Protein AF-A0A0H3WIR6-F1 (afdb_monomer)

InterPro domains:
  IPR000883 Cytochrome c oxidase subunit I [PF00115] (1-102)
  IPR000883 Cytochrome c oxidase subunit I [PR01165] (6-21)
  IPR000883 Cytochrome c oxidase subunit I [PR01165] (30-51)
  IPR000883 Cytochrome c oxidase subunit I [PR01165] (65-83)
  IPR000883 Cytochrome c oxidase subunit I [PR01165] (93-102)
  IPR000883 Cytochrome c oxidase subunit I [PTHR10422] (1-102)
  IPR023616 Cytochrome c oxidase-like, subunit I domain [PS50855] (1-102)
  IPR036927 Cytochrome c oxidase-like, subunit I superfamily [G3DSA:1.20.210.10] (1-102)
  IPR036927 Cytochrome c oxidase-like, subunit I superfamily [SSF81442] (1-102)

Solvent-accessible surface area (backbone atoms only — not comparable to full-atom values): 5837 Å² total; per-residue (Å²): 82,71,68,56,47,60,58,53,58,76,67,26,70,62,56,83,44,62,81,77,70,65,56,71,66,61,43,54,48,28,21,52,52,42,48,54,50,52,53,43,50,46,55,50,52,51,52,53,52,57,68,53,56,96,54,88,80,66,99,43,74,68,50,53,51,51,54,50,46,56,52,55,52,48,55,26,50,54,48,44,54,53,51,32,34,53,82,55,25,69,79,39,62,99,38,70,64,53,66,71,34,111

Organism: NCBI:txid170843

pLDDT: mean 97.02, std 2.44, range [87.5, 98.62]

Sequence (102 aa):
AMISIGILGFIVWAHHMFTIGLDIDTQLYFMSATMIIAIPTSIKIFSWMMTLNGKKILNSSINFWSIGFIIMFTLGGLTGIILSNSIIDINLHDTYFVVAHF

Nearest PDB structures (foldseek):
  7vuw-assembly2_N  TM=9.950E-01  e=8.990E-07  Bos taurus
  3omi-assembly2_C  TM=9.946E-01  e=1.599E-06  Cereibacter sphaeroides 2.4.1
  8pw6-assembly1_n  TM=9.892E-01  e=1.231E-06  Mus musculus
  3oma-assembly1_A  TM=9.947E-01  e=5.059E-06  Cereibacter sphaeroides 2.4.1
  8f68-assembly1_A  TM=9.909E-01  e=1.110E-04  Escherichia coli

Mean predicted aligned error: 2.67 Å

Structure (mmCIF, N/CA/C/O backbone):
data_AF-A0A0H3WIR6-F1
#
_entry.id   AF-A0A0H3WIR6-F1
#
loop_
_atom_site.group_PDB
_atom_site.id
_atom_site.type_symbol
_atom_site.label_atom_id
_atom_site.label_alt_id
_atom_site.label_comp_id
_atom_site.label_asym_id
_atom_site.label_entity_id
_atom_site.label_seq_id
_atom_site.pdbx_PDB_ins_code
_atom_site.Cartn_x
_atom_site.Cartn_y
_atom_site.Cartn_z
_atom_site.occupancy
_atom_site.B_iso_or_equiv
_atom_site.auth_seq_id
_atom_site.auth_comp_id
_atom_site.auth_asym_id
_atom_site.auth_atom_id
_atom_site.pdbx_PDB_model_num
ATOM 1 N N . ALA A 1 1 ? 6.271 3.034 12.942 1.00 94.44 1 ALA A N 1
ATOM 2 C CA . ALA A 1 1 ? 5.480 2.567 11.781 1.00 94.44 1 ALA A CA 1
ATOM 3 C C . ALA A 1 1 ? 5.006 3.716 10.887 1.00 94.44 1 ALA A C 1
ATOM 5 O O . ALA A 1 1 ? 5.477 3.793 9.766 1.00 94.44 1 ALA A O 1
ATOM 6 N N . MET A 1 2 ? 4.147 4.635 11.356 1.00 97.50 2 MET A N 1
ATOM 7 C CA . MET A 1 2 ? 3.554 5.688 10.501 1.00 97.50 2 MET A CA 1
ATOM 8 C C . MET A 1 2 ? 4.574 6.578 9.778 1.00 97.50 2 MET A C 1
ATOM 10 O O . MET A 1 2 ? 4.489 6.724 8.566 1.00 97.50 2 MET A O 1
ATOM 14 N N . ILE A 1 3 ? 5.562 7.116 10.502 1.00 98.19 3 ILE A N 1
ATOM 15 C CA . ILE A 1 3 ? 6.618 7.955 9.906 1.00 98.19 3 ILE A CA 1
ATOM 16 C C . ILE A 1 3 ? 7.425 7.164 8.867 1.00 98.19 3 ILE A C 1
ATOM 18 O O . ILE A 1 3 ? 7.705 7.672 7.791 1.00 98.19 3 ILE A O 1
ATOM 22 N N . SER A 1 4 ? 7.745 5.899 9.159 1.00 97.50 4 SER A N 1
ATOM 23 C CA . SER A 1 4 ? 8.463 5.024 8.226 1.00 97.50 4 SER A CA 1
ATOM 24 C C . SER A 1 4 ? 7.675 4.794 6.933 1.00 97.50 4 SER A C 1
ATOM 26 O O . SER A 1 4 ? 8.259 4.942 5.869 1.00 97.50 4 SER A O 1
ATOM 28 N N . ILE A 1 5 ? 6.366 4.517 7.005 1.00 98.25 5 ILE A N 1
ATOM 29 C CA . ILE A 1 5 ? 5.511 4.392 5.809 1.00 98.25 5 ILE A CA 1
ATOM 30 C C . ILE A 1 5 ? 5.504 5.709 5.023 1.00 98.25 5 ILE A C 1
ATOM 32 O O . ILE A 1 5 ? 5.676 5.692 3.811 1.00 98.25 5 ILE A O 1
ATOM 36 N N . GLY A 1 6 ? 5.354 6.845 5.714 1.00 98.06 6 GLY A N 1
ATOM 37 C CA . GLY A 1 6 ? 5.342 8.163 5.078 1.00 98.06 6 GLY A CA 1
ATOM 38 C C . GLY A 1 6 ? 6.640 8.484 4.335 1.00 98.06 6 GLY A C 1
ATOM 39 O O . GLY A 1 6 ? 6.587 8.944 3.203 1.00 98.06 6 GLY A O 1
ATOM 40 N N . ILE A 1 7 ? 7.799 8.201 4.937 1.00 98.06 7 ILE A N 1
ATOM 41 C CA . ILE A 1 7 ? 9.108 8.437 4.307 1.00 98.06 7 ILE A CA 1
ATOM 42 C C . ILE A 1 7 ? 9.341 7.464 3.147 1.00 98.06 7 ILE A C 1
ATOM 44 O O . ILE A 1 7 ? 9.720 7.894 2.060 1.00 98.06 7 ILE A O 1
ATOM 48 N N . LEU A 1 8 ? 9.094 6.166 3.353 1.00 97.56 8 LEU A N 1
ATOM 49 C CA . LEU A 1 8 ? 9.287 5.154 2.311 1.00 97.56 8 LEU A CA 1
ATOM 50 C C . LEU A 1 8 ? 8.359 5.380 1.108 1.00 97.56 8 LEU A C 1
ATOM 52 O O . LEU A 1 8 ? 8.744 5.085 -0.018 1.00 97.56 8 LEU A O 1
ATOM 56 N N . GLY A 1 9 ? 7.177 5.967 1.317 1.00 97.56 9 GLY A N 1
ATOM 57 C CA . GLY A 1 9 ? 6.245 6.313 0.241 1.00 97.56 9 GLY A CA 1
ATOM 58 C C . GLY A 1 9 ? 6.844 7.221 -0.842 1.00 97.56 9 GLY A C 1
ATOM 59 O O . GLY A 1 9 ? 6.453 7.118 -2.000 1.00 97.56 9 GLY A O 1
ATOM 60 N N . PHE A 1 10 ? 7.836 8.055 -0.510 1.00 98.00 10 PHE A N 1
ATOM 61 C CA . PHE A 1 10 ? 8.485 8.942 -1.484 1.00 98.00 10 PHE A CA 1
ATOM 62 C C . PHE A 1 10 ? 9.500 8.240 -2.393 1.00 98.00 10 PHE A C 1
ATOM 64 O O . PHE A 1 10 ? 9.910 8.828 -3.389 1.00 98.00 10 PHE A O 1
ATOM 71 N N . ILE A 1 11 ? 9.912 7.009 -2.075 1.00 97.81 11 ILE A N 1
ATOM 72 C CA . ILE A 1 11 ? 10.973 6.297 -2.807 1.00 97.81 11 ILE A CA 1
ATOM 73 C C . ILE A 1 11 ? 10.476 5.062 -3.563 1.00 97.81 11 ILE A C 1
ATOM 75 O O . ILE A 1 11 ? 11.285 4.252 -4.000 1.00 97.81 11 ILE A O 1
ATOM 79 N N . VAL A 1 12 ? 9.159 4.892 -3.712 1.00 98.44 12 VAL A N 1
ATOM 80 C CA . VAL A 1 12 ? 8.579 3.679 -4.318 1.00 98.44 12 VAL A CA 1
ATOM 81 C C . VAL A 1 12 ? 7.790 3.921 -5.598 1.00 98.44 12 VAL A C 1
ATOM 83 O O . VAL A 1 12 ? 7.369 2.955 -6.212 1.00 98.44 12 VAL A O 1
ATOM 86 N N . TRP A 1 13 ? 7.606 5.166 -6.042 1.00 98.31 13 TRP A N 1
ATOM 87 C CA . TRP A 1 13 ? 6.654 5.522 -7.108 1.00 98.31 13 TRP A CA 1
ATOM 88 C C . TRP A 1 13 ? 6.788 4.710 -8.409 1.00 98.31 13 TRP A C 1
ATOM 90 O O . TRP A 1 13 ? 5.784 4.442 -9.067 1.00 98.31 13 TRP A O 1
ATOM 100 N N . ALA A 1 14 ? 8.006 4.310 -8.792 1.00 97.94 14 ALA A N 1
ATOM 101 C CA . ALA A 1 14 ? 8.242 3.673 -10.084 1.00 97.94 14 ALA A CA 1
ATOM 102 C C . ALA A 1 14 ? 7.743 2.219 -10.163 1.00 97.94 14 ALA A C 1
ATOM 104 O O . ALA A 1 14 ? 7.781 1.643 -11.247 1.00 97.94 14 ALA A O 1
ATOM 105 N N . HIS A 1 15 ? 7.206 1.636 -9.080 1.00 98.19 15 HIS A N 1
ATOM 106 C CA . HIS A 1 15 ? 6.503 0.350 -9.183 1.00 98.19 15 HIS A CA 1
ATOM 107 C C . HIS A 1 15 ? 5.252 0.420 -10.074 1.00 98.19 15 HIS A C 1
ATOM 109 O O . HIS A 1 15 ? 4.810 -0.599 -10.581 1.00 98.19 15 HIS A O 1
ATOM 115 N N . HIS A 1 16 ? 4.710 1.615 -10.337 1.00 98.19 16 HIS A N 1
ATOM 116 C CA . HIS A 1 16 ? 3.653 1.817 -11.336 1.00 98.19 16 HIS A CA 1
ATOM 117 C C . HIS A 1 16 ? 4.166 1.843 -12.785 1.00 98.19 16 HIS A C 1
ATOM 119 O O . HIS A 1 16 ? 3.391 2.071 -13.706 1.00 98.19 16 HIS A O 1
ATOM 125 N N . MET A 1 17 ? 5.473 1.686 -13.000 1.00 98.12 17 MET A N 1
ATOM 126 C CA . MET A 1 17 ? 6.132 1.895 -14.291 1.00 98.12 17 MET A CA 1
ATOM 127 C C . MET A 1 17 ? 6.983 0.684 -14.703 1.00 98.12 17 MET A C 1
ATOM 129 O O . MET A 1 17 ? 7.839 0.809 -15.572 1.00 98.12 17 MET A O 1
ATOM 133 N N . PHE A 1 18 ? 6.790 -0.502 -14.117 1.00 97.94 18 PHE A N 1
ATOM 134 C CA . PHE A 1 18 ? 7.632 -1.665 -14.436 1.00 97.94 18 PHE A CA 1
ATOM 135 C C . PHE A 1 18 ? 7.538 -2.129 -15.899 1.00 97.94 18 PHE A C 1
ATOM 137 O O . PHE A 1 18 ? 8.479 -2.730 -16.414 1.00 97.94 18 PHE A O 1
ATOM 144 N N . THR A 1 19 ? 6.462 -1.786 -16.607 1.00 97.44 19 THR A N 1
ATOM 145 C CA . THR A 1 19 ? 6.220 -2.169 -18.007 1.00 97.44 19 THR A CA 1
ATOM 146 C C . THR A 1 19 ? 6.812 -1.217 -19.047 1.00 97.44 19 THR A C 1
ATOM 148 O O . THR A 1 19 ? 6.788 -1.538 -20.234 1.00 97.44 19 THR A O 1
ATOM 151 N N . ILE A 1 20 ? 7.395 -0.075 -18.651 1.00 97.75 20 ILE A N 1
ATOM 152 C CA . ILE A 1 20 ? 7.907 0.922 -19.616 1.00 97.75 20 ILE A CA 1
ATOM 153 C C . ILE A 1 20 ? 9.327 0.631 -20.133 1.00 97.75 20 ILE A C 1
ATOM 155 O O . ILE A 1 20 ? 9.870 1.423 -20.900 1.00 97.75 20 ILE A O 1
ATOM 159 N N . GLY A 1 21 ? 9.947 -0.472 -19.703 1.00 95.88 21 GLY A N 1
ATOM 160 C CA . GLY A 1 21 ? 11.311 -0.838 -20.102 1.00 95.88 21 GLY A CA 1
ATOM 161 C C . GLY A 1 21 ? 12.419 -0.202 -19.254 1.00 95.88 21 GLY A C 1
ATOM 162 O O . GLY A 1 21 ? 13.468 0.150 -19.789 1.00 95.88 21 GLY A O 1
ATOM 163 N N . LEU A 1 22 ? 12.196 -0.053 -17.943 1.00 97.25 22 LEU A N 1
ATOM 164 C CA . LEU A 1 22 ? 13.246 0.299 -16.975 1.00 97.25 22 LEU A CA 1
ATOM 165 C C . LEU A 1 22 ? 14.370 -0.755 -16.975 1.00 97.25 22 LEU A C 1
ATOM 167 O O . LEU A 1 22 ? 14.103 -1.938 -17.202 1.00 97.25 22 LEU A O 1
ATOM 171 N N . ASP A 1 23 ? 15.610 -0.351 -16.691 1.00 97.69 23 ASP A N 1
ATOM 172 C CA . ASP A 1 23 ? 16.724 -1.289 -16.523 1.00 97.69 23 ASP A CA 1
ATOM 173 C C . ASP A 1 23 ? 16.497 -2.241 -15.333 1.00 97.69 23 ASP A C 1
ATOM 175 O O . ASP A 1 23 ? 15.722 -1.968 -14.416 1.00 97.69 23 ASP A O 1
ATOM 179 N N . ILE A 1 24 ? 17.164 -3.397 -15.351 1.00 97.56 24 ILE A N 1
ATOM 180 C CA . ILE A 1 24 ? 16.915 -4.446 -14.355 1.00 97.56 24 ILE A CA 1
ATOM 181 C C . ILE A 1 24 ? 17.260 -3.997 -12.927 1.00 97.56 24 ILE A C 1
ATOM 183 O O . ILE A 1 24 ? 16.566 -4.379 -11.985 1.00 97.56 24 ILE A O 1
ATOM 187 N N . ASP A 1 25 ? 18.276 -3.150 -12.755 1.00 98.25 25 ASP A N 1
ATOM 188 C CA . ASP A 1 25 ? 18.727 -2.709 -11.436 1.00 98.25 25 ASP A CA 1
ATOM 189 C C . ASP A 1 25 ? 17.738 -1.714 -10.821 1.00 98.25 25 ASP A C 1
ATOM 191 O O . ASP A 1 25 ? 17.405 -1.823 -9.636 1.00 98.25 25 ASP A O 1
ATOM 195 N N . THR A 1 26 ? 17.193 -0.789 -11.619 1.00 98.19 26 THR A N 1
ATOM 196 C CA . THR A 1 26 ? 16.122 0.102 -11.152 1.00 98.19 26 THR A CA 1
ATOM 197 C C . THR A 1 26 ? 14.859 -0.677 -10.806 1.00 98.19 26 THR A C 1
ATOM 199 O O . THR A 1 26 ? 14.264 -0.418 -9.757 1.00 98.19 26 THR A O 1
ATOM 202 N N . GLN A 1 27 ? 14.481 -1.689 -11.592 1.00 98.19 27 GLN A N 1
ATOM 203 C CA . GLN A 1 27 ? 13.355 -2.561 -11.243 1.00 98.19 27 GLN A CA 1
ATOM 204 C C . GLN A 1 27 ? 13.578 -3.288 -9.913 1.00 98.19 27 GLN A C 1
ATOM 206 O O . GLN A 1 27 ? 12.702 -3.261 -9.049 1.00 98.19 27 GLN A O 1
ATOM 211 N N . LEU A 1 28 ? 14.752 -3.894 -9.709 1.00 97.94 28 LEU A N 1
ATOM 212 C CA . LEU A 1 28 ? 15.090 -4.593 -8.464 1.00 97.94 28 LEU A CA 1
ATOM 213 C C . LEU A 1 28 ? 15.093 -3.649 -7.254 1.00 97.94 28 LEU A C 1
ATOM 215 O O . LEU A 1 28 ? 14.601 -4.013 -6.177 1.00 97.94 28 LEU A O 1
ATOM 219 N N . TYR A 1 29 ? 15.595 -2.423 -7.421 1.00 98.38 29 TYR A N 1
ATOM 220 C CA . TYR A 1 29 ? 15.532 -1.392 -6.389 1.00 98.38 29 TYR A CA 1
ATOM 221 C C . TYR A 1 29 ? 14.083 -1.066 -6.014 1.00 98.38 29 TYR A C 1
ATOM 223 O O . TYR A 1 29 ? 13.713 -1.189 -4.848 1.00 98.38 29 TYR A O 1
ATOM 231 N N . PHE A 1 30 ? 13.238 -0.704 -6.981 1.00 98.50 30 PHE A N 1
ATOM 232 C CA . PHE A 1 30 ? 11.855 -0.316 -6.695 1.00 98.50 30 PHE A CA 1
ATOM 233 C C . PHE A 1 30 ? 11.002 -1.490 -6.207 1.00 98.50 30 PHE A C 1
ATOM 235 O O . PHE A 1 30 ? 10.157 -1.296 -5.332 1.00 98.50 30 PHE A O 1
ATOM 242 N N . MET A 1 31 ? 11.263 -2.708 -6.687 1.00 98.25 31 MET A N 1
ATOM 243 C CA . MET A 1 31 ? 10.659 -3.934 -6.164 1.00 98.25 31 MET A CA 1
ATOM 244 C C . MET A 1 31 ? 10.981 -4.097 -4.675 1.00 98.25 31 MET A C 1
ATOM 246 O O . MET A 1 31 ? 10.079 -4.190 -3.841 1.00 98.25 31 MET A O 1
ATOM 250 N N . SER A 1 32 ? 12.268 -4.086 -4.318 1.00 97.88 32 SER A N 1
ATOM 251 C CA . SER A 1 32 ? 12.700 -4.278 -2.929 1.00 97.88 32 SER A CA 1
ATOM 252 C C . SER A 1 32 ? 12.233 -3.144 -2.008 1.00 97.88 32 SER A C 1
ATOM 254 O O . SER A 1 32 ? 11.712 -3.413 -0.924 1.00 97.88 32 SER A O 1
ATOM 256 N N . ALA A 1 33 ? 12.326 -1.887 -2.451 1.00 98.12 33 ALA A N 1
ATOM 257 C CA . ALA A 1 33 ? 11.852 -0.725 -1.703 1.00 98.12 33 ALA A CA 1
ATOM 258 C C . A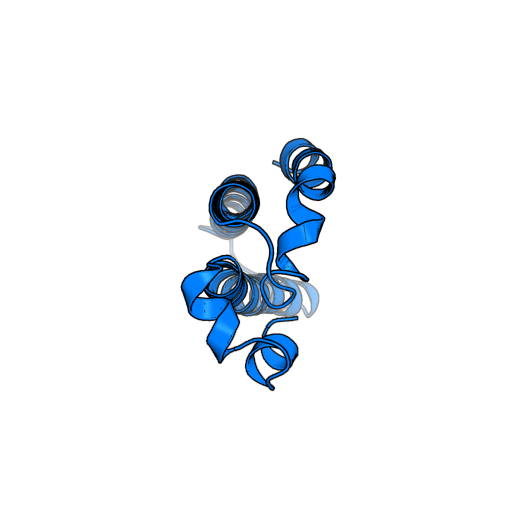LA A 1 33 ? 10.339 -0.792 -1.430 1.00 98.12 33 ALA A C 1
ATOM 260 O O . ALA A 1 33 ? 9.903 -0.528 -0.307 1.00 98.12 33 ALA A O 1
ATOM 261 N N . THR A 1 34 ? 9.541 -1.208 -2.420 1.00 98.31 34 THR A N 1
ATOM 262 C CA . THR A 1 34 ? 8.083 -1.352 -2.274 1.00 98.31 34 THR A CA 1
ATOM 263 C C . THR A 1 34 ? 7.727 -2.489 -1.317 1.00 98.31 34 THR A C 1
ATOM 265 O O . THR A 1 34 ? 6.900 -2.301 -0.422 1.00 98.31 34 THR A O 1
ATOM 268 N N . MET A 1 35 ? 8.408 -3.637 -1.406 1.00 98.12 35 MET A N 1
ATOM 269 C CA . MET A 1 35 ? 8.207 -4.760 -0.477 1.00 98.12 35 MET A CA 1
ATOM 270 C C . MET A 1 35 ? 8.524 -4.391 0.981 1.00 98.12 35 MET A C 1
ATOM 272 O O . MET A 1 35 ? 7.827 -4.842 1.892 1.00 98.12 35 MET A O 1
ATOM 276 N N . ILE A 1 36 ? 9.523 -3.535 1.235 1.00 98.06 36 ILE A N 1
ATOM 277 C CA . ILE A 1 36 ? 9.894 -3.114 2.601 1.00 98.06 36 ILE A CA 1
ATOM 278 C C . ILE A 1 36 ? 8.739 -2.396 3.315 1.00 98.06 36 ILE A C 1
ATOM 280 O O . ILE A 1 36 ? 8.608 -2.532 4.534 1.00 98.06 36 ILE A O 1
ATOM 284 N N . ILE A 1 37 ? 7.852 -1.696 2.595 1.00 98.19 37 ILE A N 1
ATOM 285 C CA . ILE A 1 37 ? 6.681 -1.012 3.182 1.00 98.19 37 ILE A CA 1
ATOM 286 C C . ILE A 1 37 ? 5.714 -2.003 3.857 1.00 98.19 37 ILE A C 1
ATOM 288 O O . ILE A 1 37 ? 5.014 -1.639 4.814 1.00 98.19 37 ILE A O 1
ATOM 292 N N . ALA A 1 38 ? 5.713 -3.277 3.451 1.00 98.00 38 ALA A N 1
ATOM 293 C CA . ALA A 1 38 ? 4.909 -4.315 4.092 1.00 98.00 38 ALA A CA 1
ATOM 294 C C . ALA A 1 38 ? 5.291 -4.533 5.570 1.00 98.00 38 ALA A C 1
ATOM 296 O O . ALA A 1 38 ? 4.434 -4.868 6.390 1.00 98.00 38 ALA A O 1
ATOM 297 N N . ILE A 1 39 ? 6.545 -4.275 5.961 1.00 98.38 39 ILE A N 1
ATOM 298 C CA . ILE A 1 39 ? 7.023 -4.457 7.341 1.00 98.38 39 ILE A CA 1
ATOM 299 C C . ILE A 1 39 ? 6.353 -3.466 8.312 1.00 98.38 39 ILE A C 1
ATOM 301 O O . ILE A 1 39 ? 5.633 -3.906 9.210 1.00 98.38 39 ILE A O 1
ATOM 305 N N . PRO A 1 40 ? 6.497 -2.130 8.181 1.00 98.25 40 PRO A N 1
ATOM 306 C CA . PRO A 1 40 ? 5.838 -1.202 9.098 1.00 98.25 40 PRO A CA 1
ATOM 307 C C . PRO A 1 40 ? 4.305 -1.268 9.011 1.00 98.25 40 PRO A C 1
ATOM 309 O O . PRO A 1 40 ? 3.633 -0.973 10.004 1.00 98.25 40 PRO A O 1
ATOM 312 N N . THR A 1 41 ? 3.749 -1.675 7.867 1.00 98.31 41 THR A N 1
ATOM 313 C CA . THR A 1 41 ? 2.303 -1.875 7.688 1.00 98.31 41 THR A CA 1
ATOM 314 C C . THR A 1 41 ? 1.802 -3.096 8.461 1.00 98.31 41 THR A C 1
ATOM 316 O O . THR A 1 41 ? 0.843 -2.980 9.227 1.00 98.31 41 THR A O 1
ATOM 319 N N . SER A 1 42 ? 2.485 -4.240 8.356 1.00 98.12 42 SER A N 1
ATOM 320 C CA . SER A 1 42 ? 2.155 -5.448 9.124 1.00 98.12 42 SER A CA 1
ATOM 321 C C . SER A 1 42 ? 2.287 -5.224 10.631 1.00 98.12 42 SER A C 1
ATOM 323 O O . SER A 1 42 ? 1.397 -5.628 11.376 1.00 98.12 42 SER A O 1
ATOM 325 N N . ILE A 1 43 ? 3.299 -4.475 11.094 1.00 98.38 43 ILE A N 1
ATOM 326 C CA . ILE A 1 43 ? 3.426 -4.082 12.511 1.00 98.38 43 ILE A CA 1
ATOM 327 C C . ILE A 1 43 ? 2.155 -3.372 13.002 1.00 98.38 43 ILE A C 1
ATOM 329 O O . ILE A 1 43 ? 1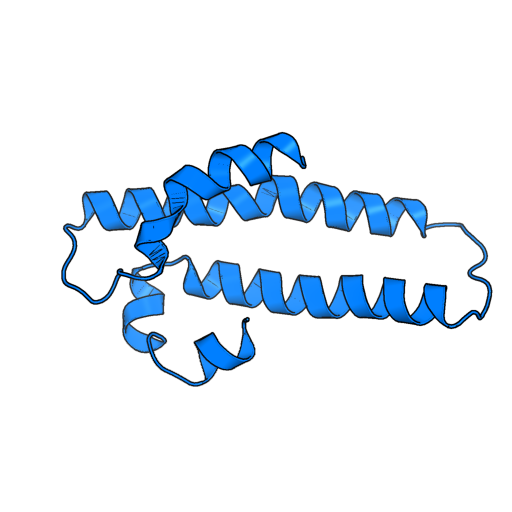.683 -3.653 14.106 1.00 98.38 43 ILE A O 1
ATOM 333 N N . LYS A 1 44 ? 1.561 -2.474 12.200 1.00 98.19 44 LYS A N 1
ATOM 334 C CA . LYS A 1 44 ? 0.295 -1.814 12.567 1.00 98.19 44 LYS A CA 1
ATOM 335 C C . LYS A 1 44 ? -0.872 -2.794 12.621 1.00 98.19 44 LYS A C 1
ATOM 337 O O . LYS A 1 44 ? -1.624 -2.757 13.590 1.00 98.19 44 LYS A O 1
ATOM 342 N N . ILE A 1 45 ? -1.001 -3.669 11.624 1.00 98.19 45 ILE A N 1
ATOM 343 C CA . ILE A 1 45 ? -2.058 -4.690 11.576 1.00 98.19 45 ILE A CA 1
ATOM 344 C C . ILE A 1 45 ? -1.991 -5.586 12.816 1.00 98.19 45 ILE A C 1
ATOM 346 O O . ILE A 1 45 ? -2.987 -5.731 13.526 1.00 98.19 45 ILE A O 1
ATOM 350 N N . PHE A 1 46 ? -0.804 -6.100 13.149 1.00 98.19 46 PHE A N 1
ATOM 351 C CA . PHE A 1 46 ? -0.602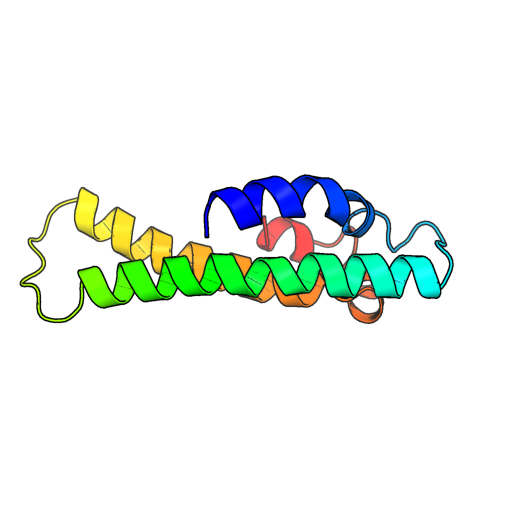 -6.900 14.356 1.00 98.19 46 PHE A CA 1
ATOM 352 C C . PHE A 1 46 ? -0.866 -6.103 15.638 1.00 98.19 46 PHE A C 1
ATOM 354 O O . PHE A 1 46 ? -1.454 -6.641 16.574 1.00 98.19 46 PHE A O 1
ATOM 361 N N . SER A 1 47 ? -0.510 -4.816 15.681 1.00 97.94 47 SER A N 1
ATOM 362 C CA . SER A 1 47 ? -0.823 -3.946 16.826 1.00 97.94 47 SER A CA 1
ATOM 363 C C . SER A 1 47 ? -2.337 -3.784 17.026 1.00 97.94 47 SER A C 1
ATOM 365 O O . SER A 1 47 ? -2.822 -3.826 18.160 1.00 97.94 47 SER A O 1
ATOM 367 N N . TRP A 1 48 ? -3.110 -3.647 15.944 1.00 96.94 48 TRP A N 1
ATOM 368 C CA . TRP 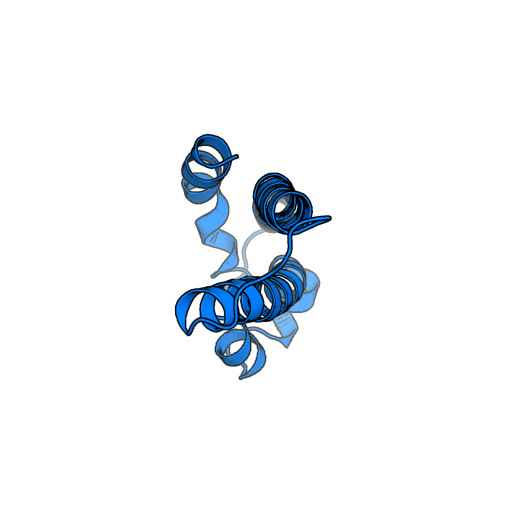A 1 48 ? -4.574 -3.586 16.006 1.00 96.94 48 TRP A CA 1
ATOM 369 C C . TRP A 1 48 ? -5.184 -4.917 16.446 1.00 96.94 48 TRP A C 1
ATOM 371 O O . TRP A 1 48 ? -6.027 -4.930 17.341 1.00 96.94 48 TRP A O 1
ATOM 381 N N . MET A 1 49 ? -4.707 -6.037 15.898 1.00 96.19 49 MET A N 1
ATOM 382 C CA . MET A 1 49 ? -5.128 -7.372 16.331 1.00 96.19 49 MET A CA 1
ATOM 383 C C . MET A 1 49 ? -4.847 -7.607 17.817 1.00 96.19 49 MET A C 1
ATOM 385 O O . MET A 1 49 ? -5.729 -8.059 18.544 1.00 96.19 49 MET A O 1
ATOM 389 N N . MET A 1 50 ? -3.657 -7.238 18.300 1.00 96.75 50 MET A N 1
ATOM 390 C CA . MET A 1 50 ? -3.320 -7.351 19.722 1.00 96.75 50 MET A CA 1
ATOM 391 C C . MET A 1 50 ? -4.184 -6.451 20.603 1.00 96.75 50 MET A C 1
ATOM 393 O O . MET A 1 50 ? -4.509 -6.828 21.723 1.00 96.75 50 MET A O 1
ATOM 397 N N . THR A 1 51 ? -4.617 -5.295 20.096 1.00 94.56 51 THR A N 1
ATOM 398 C CA . THR A 1 51 ? -5.535 -4.405 20.823 1.00 94.56 51 THR A CA 1
ATOM 399 C C . THR A 1 51 ? -6.928 -5.016 20.990 1.00 94.56 51 THR A C 1
ATOM 401 O O . THR A 1 51 ? -7.605 -4.711 21.974 1.00 94.56 51 THR A O 1
ATOM 404 N N . LEU A 1 52 ? -7.364 -5.848 20.040 1.00 93.00 52 LEU A N 1
ATOM 405 C CA . LEU A 1 52 ? -8.642 -6.565 20.081 1.00 93.00 52 LEU A CA 1
ATOM 406 C C . LEU A 1 52 ? -8.554 -7.873 20.881 1.00 93.00 52 LEU A C 1
ATOM 408 O O . LEU A 1 52 ? -9.550 -8.302 21.462 1.00 93.00 52 LEU A O 1
ATOM 412 N N . ASN A 1 53 ? -7.372 -8.490 20.937 1.00 94.19 53 ASN A N 1
ATOM 413 C CA . ASN A 1 53 ? -7.159 -9.748 21.638 1.00 94.19 53 ASN A CA 1
ATOM 414 C C . ASN A 1 53 ? -7.495 -9.632 23.138 1.00 94.19 53 ASN A C 1
ATOM 416 O O . ASN A 1 53 ? -7.084 -8.692 23.817 1.00 94.19 53 ASN A O 1
ATOM 420 N N . GLY A 1 54 ? -8.263 -10.590 23.659 1.00 88.75 54 GLY A N 1
ATOM 421 C CA . GLY A 1 54 ? -8.669 -10.637 25.068 1.00 88.75 54 GLY A CA 1
ATOM 422 C C . GLY A 1 54 ? -9.714 -9.596 25.498 1.00 88.75 54 GLY A C 1
ATOM 423 O O . GLY A 1 54 ? -10.114 -9.597 26.663 1.00 88.75 54 GLY A O 1
ATOM 424 N N . LYS A 1 55 ? -10.198 -8.725 24.598 1.00 89.56 55 LYS A N 1
ATOM 425 C CA . LYS A 1 55 ? -11.271 -7.765 24.906 1.00 89.56 55 LYS A CA 1
ATOM 426 C C . LYS A 1 55 ? -12.649 -8.329 24.567 1.00 89.56 55 LYS A C 1
ATOM 428 O O . LYS A 1 55 ? -12.841 -8.973 23.541 1.00 89.56 55 LYS A O 1
ATOM 433 N N . LYS A 1 56 ? -13.649 -8.011 25.398 1.00 88.50 56 LYS A N 1
ATOM 434 C CA . LYS A 1 56 ? -15.061 -8.220 25.044 1.00 88.50 56 LYS A CA 1
ATOM 435 C C . LYS A 1 56 ? -15.458 -7.190 23.990 1.00 88.50 56 LYS A C 1
ATOM 437 O O . LYS A 1 56 ? -15.608 -6.009 24.301 1.00 88.50 56 LYS A O 1
ATOM 442 N N . ILE A 1 57 ? -15.596 -7.635 22.747 1.00 87.50 57 ILE A N 1
ATOM 443 C CA . ILE A 1 57 ? -16.029 -6.784 21.640 1.00 87.50 57 ILE A CA 1
ATOM 444 C C . ILE A 1 57 ? -17.523 -6.496 21.822 1.00 87.50 57 ILE A C 1
ATOM 446 O O . ILE A 1 57 ? -18.340 -7.411 21.859 1.00 87.50 57 ILE A O 1
ATOM 450 N N . LEU A 1 58 ? -17.877 -5.220 21.974 1.00 89.56 58 LEU A N 1
ATOM 451 C CA . LEU A 1 58 ? -19.273 -4.782 21.979 1.00 89.56 58 LEU A CA 1
ATOM 452 C C . LEU A 1 58 ? -19.817 -4.822 20.546 1.00 89.56 58 LEU A C 1
ATOM 454 O O . LEU A 1 58 ? -19.123 -4.410 19.616 1.00 89.56 58 LEU A O 1
ATOM 458 N N . ASN A 1 59 ? -21.061 -5.257 20.363 1.00 87.62 59 ASN A N 1
ATOM 459 C CA . ASN A 1 59 ? -21.717 -5.221 19.056 1.00 87.62 59 ASN A CA 1
ATOM 460 C C . ASN A 1 59 ? -22.113 -3.781 18.710 1.00 87.62 59 ASN A C 1
ATOM 462 O O . ASN A 1 59 ? -23.232 -3.345 18.970 1.00 87.62 59 ASN A O 1
ATOM 466 N N . SER A 1 60 ? -21.168 -3.037 18.141 1.00 95.19 60 SER A N 1
ATOM 467 C CA . SER A 1 60 ? -21.370 -1.702 17.590 1.00 95.19 60 SER A CA 1
ATOM 468 C C . SER A 1 60 ? -20.983 -1.687 16.114 1.00 95.19 60 SER A C 1
ATOM 470 O O . SER A 1 60 ? -20.098 -2.428 15.678 1.00 95.19 60 SER A O 1
ATOM 472 N N . SER A 1 61 ? -21.619 -0.810 15.340 1.00 95.75 61 SER A N 1
ATOM 473 C CA . SER A 1 61 ? -21.286 -0.589 13.928 1.00 95.75 61 SER A CA 1
ATOM 474 C C . SER A 1 61 ? -19.798 -0.273 13.729 1.00 95.75 61 SER A C 1
ATOM 476 O O . SER A 1 61 ? -19.175 -0.798 12.812 1.00 95.75 61 SER A O 1
ATOM 478 N N . ILE A 1 62 ? -19.202 0.510 14.632 1.00 95.56 62 ILE A N 1
ATOM 479 C CA . ILE A 1 62 ? -17.780 0.888 14.601 1.00 95.56 62 ILE A CA 1
ATOM 480 C C . ILE A 1 62 ? -16.865 -0.335 14.728 1.00 95.56 62 ILE A C 1
ATOM 482 O O . ILE A 1 62 ? -15.866 -0.436 14.013 1.00 95.56 62 ILE A O 1
ATOM 486 N N . ASN A 1 63 ? -17.201 -1.280 15.610 1.00 93.81 63 ASN A N 1
ATOM 487 C CA . ASN A 1 63 ? -16.394 -2.483 15.799 1.00 93.81 63 ASN A CA 1
ATOM 488 C C . ASN A 1 63 ? -16.458 -3.394 14.568 1.00 93.81 63 ASN A C 1
ATOM 490 O O . ASN A 1 63 ? -15.419 -3.892 14.137 1.00 93.81 63 ASN A O 1
ATOM 494 N N . PHE A 1 64 ? -17.635 -3.546 13.948 1.00 94.88 64 PHE A N 1
ATOM 495 C CA . PHE A 1 64 ? -17.767 -4.295 12.694 1.00 94.88 64 PHE A CA 1
ATOM 496 C C . PHE A 1 64 ? -16.958 -3.668 11.557 1.00 94.88 64 PHE A C 1
ATOM 498 O O . PHE A 1 64 ? -16.214 -4.379 10.884 1.00 94.88 64 PHE A O 1
ATOM 505 N N . TRP A 1 65 ? -17.027 -2.344 11.388 1.00 97.00 65 TRP A N 1
ATOM 506 C CA . TRP A 1 65 ? -16.213 -1.638 10.395 1.00 97.00 65 TRP A CA 1
ATOM 507 C C . TRP A 1 65 ? -14.717 -1.779 10.658 1.00 97.00 65 TRP A C 1
ATOM 509 O O . TRP A 1 65 ? -13.956 -1.992 9.723 1.00 97.00 65 TRP A O 1
ATOM 519 N N . SER A 1 66 ? -14.290 -1.713 11.919 1.00 95.69 66 SER A N 1
ATOM 520 C CA . SER A 1 66 ? -12.874 -1.837 12.282 1.00 95.69 66 SER A CA 1
ATOM 521 C C . SER A 1 66 ? -12.326 -3.235 11.977 1.00 95.69 66 SER A C 1
ATOM 523 O O . SER A 1 66 ? -11.235 -3.361 11.425 1.00 95.69 66 SER A O 1
ATOM 525 N N . ILE A 1 67 ? -13.086 -4.291 12.289 1.00 95.69 67 ILE A N 1
ATOM 526 C CA . ILE A 1 67 ? -12.703 -5.679 11.978 1.00 95.69 67 ILE A CA 1
ATOM 527 C C . ILE A 1 67 ? -12.721 -5.914 10.463 1.00 95.69 67 ILE A C 1
ATOM 529 O O . ILE A 1 67 ? -11.759 -6.455 9.919 1.00 95.69 67 ILE A O 1
ATOM 533 N N . GLY A 1 68 ? -13.776 -5.463 9.775 1.00 97.25 68 GLY A N 1
ATOM 534 C CA . GLY A 1 68 ? -13.882 -5.547 8.317 1.00 97.25 68 GLY A CA 1
ATOM 535 C C . GLY A 1 68 ? -12.741 -4.815 7.612 1.00 97.25 68 GLY A C 1
ATOM 536 O O . GLY A 1 68 ? -12.148 -5.360 6.686 1.00 97.25 68 GLY A O 1
ATOM 537 N N . PHE A 1 69 ? -12.366 -3.631 8.106 1.00 98.12 69 PHE A N 1
ATOM 538 C CA . PHE A 1 69 ? -11.212 -2.881 7.620 1.00 98.12 69 PHE A CA 1
ATOM 539 C C . PHE A 1 69 ? -9.921 -3.680 7.772 1.00 98.12 69 PHE A C 1
ATOM 541 O O . PHE A 1 69 ? -9.203 -3.818 6.791 1.00 98.12 69 PHE A O 1
ATOM 548 N N . ILE A 1 70 ? -9.632 -4.247 8.951 1.00 98.12 70 ILE A N 1
ATOM 549 C CA . ILE A 1 70 ? -8.407 -5.041 9.152 1.00 98.12 70 ILE A CA 1
ATOM 550 C C . ILE A 1 70 ? -8.343 -6.192 8.139 1.00 98.12 70 ILE A C 1
ATOM 552 O O . ILE A 1 70 ? -7.308 -6.375 7.507 1.00 98.12 70 ILE A O 1
ATOM 556 N N . ILE A 1 71 ? -9.445 -6.919 7.928 1.00 97.88 71 ILE A N 1
ATOM 557 C CA . ILE A 1 71 ? -9.492 -8.052 6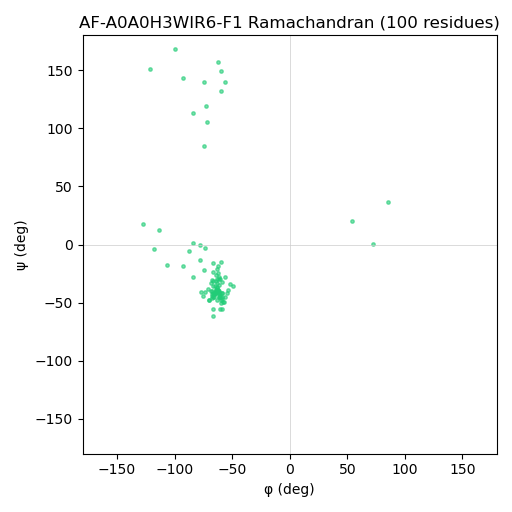.991 1.00 97.88 71 ILE A CA 1
ATOM 558 C C . ILE A 1 71 ? -9.309 -7.584 5.542 1.00 97.88 71 ILE A C 1
ATOM 560 O O . ILE A 1 71 ? -8.388 -8.036 4.862 1.00 97.88 71 ILE A O 1
ATOM 564 N N . MET A 1 72 ? -10.139 -6.658 5.061 1.00 98.12 72 MET A N 1
ATOM 565 C CA . MET A 1 72 ? -10.085 -6.214 3.662 1.00 98.12 72 MET A CA 1
ATOM 566 C C . MET A 1 72 ? -8.760 -5.516 3.345 1.00 98.12 72 MET A C 1
ATOM 568 O O . MET A 1 72 ? -8.156 -5.785 2.310 1.00 98.12 72 MET A O 1
ATOM 572 N N . PHE A 1 73 ? -8.246 -4.705 4.273 1.00 98.38 73 PHE A N 1
ATOM 573 C CA . PHE A 1 73 ? -6.945 -4.054 4.132 1.00 98.38 73 PHE A CA 1
ATOM 574 C C . PHE A 1 73 ? -5.794 -5.067 4.114 1.00 98.38 73 PHE A C 1
ATOM 576 O O . PHE A 1 73 ? -4.837 -4.881 3.368 1.00 98.38 73 PHE A O 1
ATOM 583 N N . THR A 1 74 ? -5.874 -6.165 4.880 1.00 98.44 74 THR A N 1
ATOM 584 C CA . THR A 1 74 ? -4.870 -7.241 4.784 1.00 98.44 74 THR A CA 1
ATOM 585 C C . THR A 1 74 ? -4.910 -7.959 3.440 1.00 98.44 74 THR A C 1
ATOM 587 O O . THR A 1 74 ? -3.852 -8.207 2.872 1.00 98.44 74 THR A O 1
ATOM 590 N N . LEU A 1 75 ? -6.096 -8.252 2.898 1.00 98.50 75 LEU A N 1
ATOM 591 C CA . LEU A 1 75 ? -6.236 -8.909 1.593 1.00 98.50 75 LEU A CA 1
ATOM 592 C C . LEU A 1 75 ? -5.726 -8.017 0.450 1.00 98.50 75 LEU A C 1
ATOM 594 O O . LEU A 1 75 ? -4.948 -8.479 -0.388 1.00 98.50 75 LEU A O 1
ATOM 598 N N . GLY A 1 76 ? -6.086 -6.730 0.460 1.00 98.50 76 GLY A N 1
ATOM 599 C CA . GLY A 1 76 ? -5.524 -5.731 -0.455 1.00 98.50 76 GLY A CA 1
ATOM 600 C C . GLY A 1 76 ? -4.004 -5.620 -0.301 1.00 98.50 76 GLY A C 1
ATOM 601 O O . GLY A 1 76 ? -3.262 -5.719 -1.270 1.00 98.50 76 GLY A O 1
ATOM 602 N N . GLY A 1 77 ? -3.497 -5.542 0.931 1.00 98.25 77 GLY A N 1
ATOM 603 C CA . GLY A 1 77 ? -2.056 -5.505 1.194 1.00 98.25 77 GLY A CA 1
ATOM 604 C C . GLY A 1 77 ? -1.296 -6.723 0.651 1.00 98.25 77 GLY A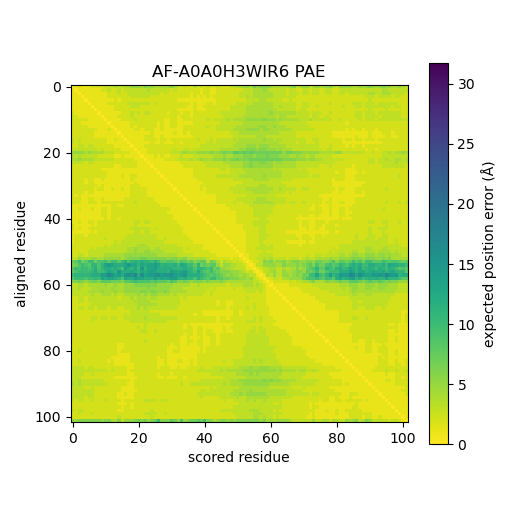 C 1
ATOM 605 O O . GLY A 1 77 ? -0.227 -6.562 0.067 1.00 98.25 77 GLY A O 1
ATOM 606 N N . LEU A 1 78 ? -1.846 -7.934 0.792 1.00 98.31 78 LEU A N 1
ATOM 607 C CA . LEU A 1 78 ? -1.230 -9.165 0.279 1.00 98.31 78 LEU A CA 1
ATOM 608 C C . LEU A 1 78 ? -1.169 -9.193 -1.253 1.00 98.31 78 LEU A C 1
ATOM 610 O O . LEU A 1 78 ? -0.139 -9.569 -1.810 1.00 98.31 78 LEU A O 1
ATOM 614 N N . THR A 1 79 ? -2.232 -8.762 -1.938 1.00 98.50 79 THR A N 1
ATOM 615 C CA . THR A 1 79 ? -2.217 -8.630 -3.409 1.00 98.50 79 THR A CA 1
ATOM 616 C C . THR A 1 79 ? -1.247 -7.540 -3.874 1.00 98.50 79 THR A C 1
ATOM 618 O O . THR A 1 79 ? -0.580 -7.713 -4.890 1.00 98.50 79 THR A O 1
ATOM 621 N N . GLY A 1 80 ? -1.057 -6.483 -3.082 1.00 98.25 80 GLY A N 1
ATOM 622 C CA . GLY A 1 80 ? -0.064 -5.438 -3.352 1.00 98.25 80 GLY A CA 1
ATOM 623 C C . GLY A 1 80 ? 1.375 -5.929 -3.254 1.00 98.25 80 GLY A C 1
ATOM 624 O O . GLY A 1 80 ? 2.218 -5.538 -4.054 1.00 98.25 80 GLY A O 1
ATOM 625 N N . ILE A 1 81 ? 1.667 -6.843 -2.323 1.00 98.06 81 ILE A N 1
ATOM 626 C CA . ILE A 1 81 ? 2.989 -7.486 -2.250 1.00 98.06 81 ILE A CA 1
ATOM 627 C C . ILE A 1 81 ? 3.256 -8.303 -3.521 1.00 98.06 81 ILE A C 1
ATOM 629 O O . ILE A 1 81 ? 4.380 -8.292 -4.020 1.00 98.06 81 ILE A O 1
ATOM 633 N N . ILE A 1 82 ? 2.239 -8.960 -4.085 1.00 98.38 82 ILE A N 1
ATOM 634 C CA . ILE A 1 82 ? 2.370 -9.666 -5.369 1.00 98.38 82 ILE A CA 1
ATOM 635 C C . ILE A 1 82 ? 2.688 -8.670 -6.496 1.00 98.38 82 ILE A C 1
ATOM 637 O O . ILE A 1 82 ? 3.650 -8.889 -7.228 1.00 98.38 82 ILE A O 1
ATOM 641 N N . LEU A 1 83 ? 1.948 -7.558 -6.587 1.00 98.31 83 LEU A N 1
ATOM 642 C CA . LEU A 1 83 ? 2.168 -6.509 -7.597 1.00 98.31 83 LEU A CA 1
ATOM 643 C C . LEU A 1 83 ? 3.491 -5.752 -7.427 1.00 98.31 83 LEU A C 1
ATOM 645 O O . LEU A 1 83 ? 4.036 -5.234 -8.393 1.00 98.31 83 LEU A O 1
ATOM 649 N N . SER A 1 84 ? 4.063 -5.723 -6.221 1.00 97.81 84 SER A N 1
ATOM 650 C CA . SER A 1 84 ? 5.373 -5.099 -6.001 1.00 97.81 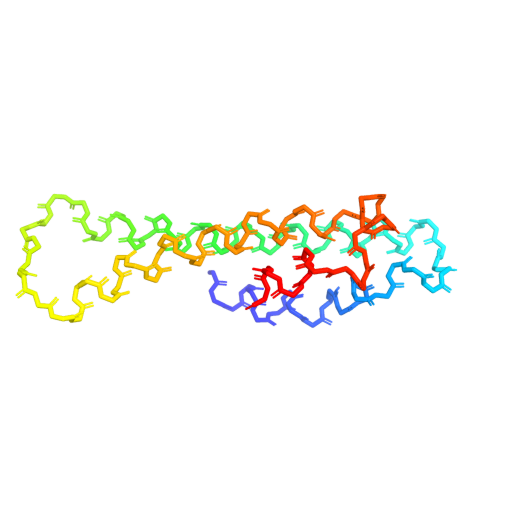84 SER A CA 1
ATOM 651 C C . SER A 1 84 ? 6.524 -5.831 -6.702 1.00 97.81 84 SER A C 1
ATOM 653 O O . SER A 1 84 ? 7.610 -5.270 -6.834 1.00 97.81 84 SER A O 1
ATOM 655 N N . ASN A 1 85 ? 6.313 -7.076 -7.144 1.00 98.38 85 ASN A N 1
ATOM 656 C CA . ASN A 1 85 ? 7.307 -7.861 -7.861 1.00 98.38 85 ASN A CA 1
ATOM 657 C C . ASN A 1 85 ? 7.294 -7.524 -9.357 1.00 98.38 85 ASN A C 1
ATOM 659 O O . ASN A 1 85 ? 6.352 -7.888 -10.058 1.00 98.38 85 ASN A O 1
ATOM 663 N N . SER A 1 86 ? 8.372 -6.915 -9.858 1.00 97.56 86 SER A N 1
ATOM 664 C CA . SER A 1 86 ? 8.455 -6.475 -11.256 1.00 97.56 86 SER A CA 1
ATOM 665 C C . SER A 1 86 ? 8.334 -7.616 -12.273 1.00 97.56 86 SER A C 1
ATOM 667 O O . SER A 1 86 ? 7.795 -7.412 -13.354 1.00 97.56 86 SER A O 1
ATOM 669 N N . ILE A 1 87 ? 8.766 -8.835 -11.928 1.00 97.12 87 ILE A N 1
ATOM 670 C CA . ILE A 1 87 ? 8.665 -10.008 -12.813 1.00 97.12 87 ILE A CA 1
ATOM 671 C C . ILE A 1 87 ? 7.205 -10.453 -12.950 1.00 97.12 87 ILE A C 1
ATOM 673 O O . ILE A 1 87 ? 6.777 -10.873 -14.024 1.00 97.12 87 ILE A O 1
ATOM 677 N N . ILE A 1 88 ? 6.441 -10.379 -11.858 1.00 98.00 88 ILE A N 1
ATOM 678 C CA . ILE A 1 88 ? 5.024 -10.755 -11.850 1.00 98.00 88 ILE A CA 1
ATOM 679 C C . ILE A 1 88 ? 4.184 -9.643 -12.489 1.00 98.00 88 ILE A C 1
ATOM 681 O O . ILE A 1 88 ? 3.283 -9.948 -13.274 1.00 98.00 88 ILE A O 1
ATOM 685 N N . ASP A 1 89 ? 4.497 -8.377 -12.191 1.00 97.81 89 ASP A N 1
ATOM 686 C CA . ASP A 1 89 ? 3.731 -7.223 -12.665 1.00 97.81 89 ASP A CA 1
ATOM 687 C C . ASP A 1 89 ? 3.676 -7.158 -14.194 1.00 97.81 89 ASP A C 1
ATOM 689 O O . ASP A 1 89 ? 2.626 -6.846 -14.727 1.00 97.81 89 ASP A O 1
ATOM 693 N N . ILE A 1 90 ? 4.707 -7.604 -14.925 1.00 96.88 90 ILE A N 1
ATOM 694 C CA . ILE A 1 90 ? 4.678 -7.683 -16.403 1.00 96.88 90 ILE A CA 1
ATOM 695 C C . ILE A 1 90 ? 3.414 -8.381 -16.945 1.00 96.88 90 ILE A C 1
ATOM 697 O O . ILE A 1 90 ? 2.893 -7.982 -17.984 1.00 96.88 90 ILE A O 1
ATOM 701 N N . ASN A 1 91 ? 2.907 -9.405 -16.251 1.00 98.00 91 ASN A N 1
ATOM 702 C CA . ASN A 1 91 ? 1.717 -10.152 -16.672 1.00 98.00 91 ASN A CA 1
ATOM 703 C C . ASN A 1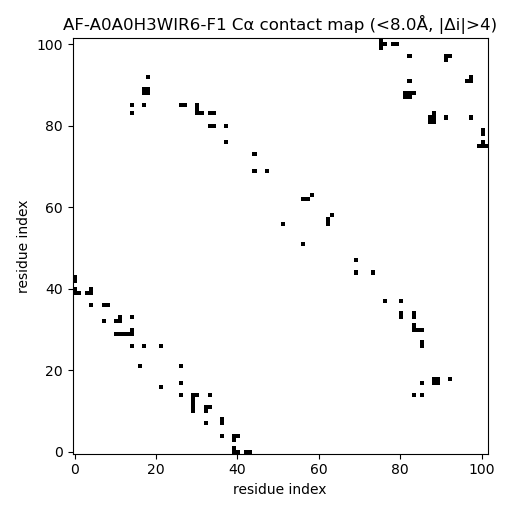 91 ? 0.407 -9.617 -16.075 1.00 98.00 91 ASN A C 1
ATOM 705 O O . ASN A 1 91 ? -0.669 -9.986 -16.545 1.00 98.00 91 ASN A O 1
ATOM 709 N N . LEU A 1 92 ? 0.483 -8.830 -15.000 1.00 98.44 92 LEU A N 1
ATOM 710 C CA . LEU A 1 92 ? -0.679 -8.348 -14.245 1.00 98.44 92 LEU A CA 1
ATOM 711 C C . LEU A 1 92 ? -0.973 -6.865 -14.484 1.00 98.44 92 LEU A C 1
ATOM 713 O O . LEU A 1 92 ? -2.092 -6.426 -14.205 1.00 98.44 92 LEU A O 1
ATOM 717 N N . HIS A 1 93 ? -0.011 -6.114 -15.010 1.00 98.25 93 HIS A N 1
ATOM 718 C CA . HIS A 1 93 ? -0.119 -4.692 -15.289 1.00 98.25 93 HIS A CA 1
ATOM 719 C C . HIS A 1 93 ? -1.303 -4.400 -16.214 1.00 98.25 93 HIS A C 1
ATOM 721 O O . HIS A 1 93 ? -1.573 -5.157 -17.146 1.00 98.25 93 HIS A O 1
ATOM 727 N N . ASP A 1 94 ? -2.030 -3.318 -15.936 1.00 97.94 94 ASP A N 1
ATOM 728 C CA . ASP A 1 94 ? -3.243 -2.911 -16.662 1.00 97.94 94 ASP A CA 1
ATOM 729 C C . ASP A 1 94 ? -4.351 -3.982 -16.760 1.00 97.94 94 ASP A C 1
ATOM 731 O O . ASP A 1 94 ? -5.258 -3.891 -17.590 1.00 97.94 94 ASP A O 1
ATOM 735 N N . THR A 1 95 ? -4.337 -4.989 -15.880 1.00 98.62 95 THR A N 1
ATOM 736 C CA . THR A 1 95 ? -5.427 -5.967 -15.762 1.00 98.62 95 THR A CA 1
ATOM 737 C C . THR A 1 95 ? -6.362 -5.649 -14.595 1.00 98.62 95 THR A C 1
ATOM 739 O O . THR A 1 95 ? -6.051 -4.875 -13.685 1.00 98.62 95 THR A O 1
ATOM 742 N N . TYR A 1 96 ? -7.509 -6.335 -14.553 1.00 98.56 96 TYR A N 1
ATOM 743 C CA . TYR A 1 96 ? -8.435 -6.272 -13.419 1.00 98.56 96 TYR A CA 1
ATOM 744 C C . TYR A 1 96 ? -7.822 -6.719 -12.085 1.00 98.56 96 TYR A C 1
ATOM 746 O O . TYR A 1 96 ? -8.402 -6.426 -11.043 1.00 98.56 96 TYR A O 1
ATOM 754 N N . PHE A 1 97 ? -6.662 -7.387 -12.082 1.00 98.38 97 PHE A N 1
ATOM 755 C CA . PHE A 1 97 ? -5.964 -7.713 -10.840 1.00 98.38 97 PHE A CA 1
ATOM 756 C C . PHE A 1 97 ? -5.508 -6.444 -10.103 1.00 98.38 97 PHE A C 1
ATOM 758 O O . PHE A 1 97 ? -5.698 -6.344 -8.894 1.00 98.38 97 PHE A O 1
ATOM 765 N N . VAL A 1 98 ? -4.980 -5.448 -10.827 1.00 97.94 98 VAL A N 1
ATOM 766 C CA . VAL A 1 98 ? -4.564 -4.156 -10.248 1.00 97.94 9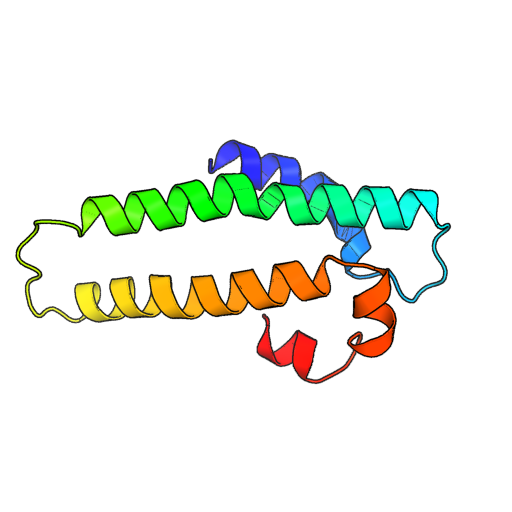8 VAL A CA 1
ATOM 767 C C . VAL A 1 98 ? -5.780 -3.374 -9.752 1.00 97.94 98 VAL A C 1
ATOM 769 O O . VAL A 1 98 ? -5.751 -2.813 -8.661 1.00 97.94 98 VAL A O 1
ATOM 772 N N . VAL A 1 99 ? -6.882 -3.403 -10.511 1.00 98.25 99 VAL A N 1
ATOM 773 C CA . VAL A 1 99 ? -8.147 -2.756 -10.117 1.00 98.25 99 VAL A CA 1
ATOM 774 C C . VAL A 1 99 ? -8.737 -3.389 -8.856 1.00 98.25 99 VAL A C 1
ATOM 776 O O . VAL A 1 99 ? -9.264 -2.678 -8.015 1.00 98.25 99 VAL A O 1
ATOM 779 N N . ALA A 1 100 ? -8.662 -4.714 -8.714 1.00 98.06 100 ALA A N 1
ATOM 780 C CA . ALA A 1 100 ? -9.162 -5.416 -7.532 1.00 98.06 100 ALA A CA 1
ATOM 781 C C . ALA A 1 100 ? -8.265 -5.237 -6.294 1.00 98.06 100 ALA A C 1
ATOM 783 O O . ALA A 1 100 ? -8.722 -5.463 -5.174 1.00 98.06 100 ALA A O 1
ATOM 784 N N . HIS A 1 101 ? -6.993 -4.888 -6.495 1.00 97.50 101 HIS A N 1
ATOM 785 C CA . HIS A 1 101 ? -6.029 -4.659 -5.425 1.00 97.50 101 HIS A CA 1
ATOM 786 C C . HIS A 1 101 ? -6.246 -3.319 -4.693 1.00 97.50 101 HIS A C 1
ATOM 788 O O . HIS A 1 101 ? -6.155 -3.295 -3.461 1.00 97.50 101 HIS A O 1
ATOM 794 N N . PHE A 1 102 ? -6.479 -2.235 -5.443 1.00 93.00 102 PHE A N 1
ATOM 795 C CA . PHE A 1 102 ? -6.594 -0.853 -4.948 1.00 93.00 102 PHE A CA 1
ATOM 796 C C . PHE A 1 102 ? -7.979 -0.537 -4.364 1.00 93.00 102 PHE A C 1
ATOM 798 O O . PHE A 1 102 ? -8.021 0.097 -3.283 1.00 93.00 102 PHE A O 1
#

Secondary structure (DSSP, 8-state):
-HHHHHHHGGG-GGGGGGGG---HHHHHHHHHHHHHTHHHHHHHHHHHHHHHTTS-----HHHHHHHHHHHHHHHHHHHHHHHT-HHHHHHHTTSHHHHHH-

Radius of gyration: 16.28 Å; Cα contacts (8 Å, |Δi|>4): 69; chains: 1; bounding box: 40×20×45 Å

Foldseek 3Di:
DVVVLVVLVVVQVCLLPLQVDDDPVSLVRNLVSQLVSVVVVVVVLVVLVVVPPPDDDDPDPVSVVSVVCSVQVVVLSVLSNQSSRSVNVNVCRPHCSVVSSD